Protein AF-A0A2V8WF03-F1 (afdb_monomer_lite)

Radius of gyration: 11.29 Å; chains: 1; bounding box: 30×20×25 Å

pLDDT: mean 96.08, std 4.49, range [75.94, 98.75]

Secondary structure (DSSP, 8-state):
-EEEEEE--SSS--EEEEEETTEEEEEEEHHHHH--TT--S--HHHHHHHHHHHT--GGG-SEE-

Structure (mmCIF, N/CA/C/O backbone):
data_AF-A0A2V8WF03-F1
#
_entry.id   AF-A0A2V8WF03-F1
#
loop_
_atom_site.group_PDB
_atom_site.id
_atom_site.type_symbol
_atom_site.label_atom_id
_atom_site.label_alt_id
_atom_site.label_comp_id
_atom_site.label_asym_id
_atom_site.label_entity_id
_atom_site.label_seq_id
_atom_site.pdbx_PDB_ins_code
_atom_site.Cartn_x
_atom_site.Cartn_y
_atom_site.Cartn_z
_atom_site.occupancy
_atom_site.B_iso_or_equiv
_atom_site.auth_seq_id
_atom_site.auth_comp_id
_atom_site.auth_asym_id
_atom_site.auth_atom_id
_atom_site.pdbx_PDB_model_num
ATOM 1 N N . MET A 1 1 ? -16.294 3.184 9.512 1.00 93.94 1 MET A N 1
ATOM 2 C CA . MET A 1 1 ? -15.908 3.753 8.213 1.00 93.94 1 MET A CA 1
ATOM 3 C C . MET A 1 1 ? -14.513 3.269 7.857 1.00 93.94 1 MET A C 1
ATOM 5 O O . MET A 1 1 ? -13.607 3.423 8.667 1.00 93.94 1 MET A O 1
ATOM 9 N N . ILE A 1 2 ? -14.342 2.628 6.705 1.00 98.06 2 ILE A N 1
ATOM 10 C CA . ILE A 1 2 ? -13.063 2.117 6.207 1.00 98.06 2 ILE A CA 1
ATOM 11 C C . ILE A 1 2 ? -12.707 2.864 4.922 1.00 98.06 2 ILE A C 1
ATOM 13 O O . ILE A 1 2 ? -13.424 2.754 3.928 1.00 98.06 2 ILE A O 1
ATOM 17 N N . THR A 1 3 ? -11.577 3.564 4.937 1.00 98.62 3 THR A N 1
ATOM 18 C CA . THR A 1 3 ? -11.090 4.371 3.810 1.00 98.62 3 THR A CA 1
ATOM 19 C C . THR A 1 3 ? -9.773 3.804 3.295 1.00 98.62 3 THR A C 1
ATOM 21 O O . THR A 1 3 ? -8.899 3.434 4.084 1.00 98.62 3 THR A O 1
ATOM 24 N N . LEU A 1 4 ? -9.625 3.736 1.972 1.00 98.62 4 LEU A N 1
ATOM 25 C CA . LEU A 1 4 ? -8.368 3.406 1.299 1.00 98.62 4 LEU A CA 1
ATOM 26 C C . LEU A 1 4 ? -7.779 4.681 0.683 1.00 98.62 4 LEU A C 1
ATOM 28 O O . LEU A 1 4 ? -8.358 5.223 -0.252 1.00 98.62 4 LEU A O 1
ATOM 32 N N . GLY A 1 5 ? -6.630 5.133 1.180 1.00 98.19 5 GLY A N 1
ATOM 33 C CA . GLY A 1 5 ? -5.896 6.253 0.591 1.00 98.19 5 GLY A CA 1
ATOM 34 C C . GLY A 1 5 ? -4.913 5.773 -0.474 1.00 98.19 5 GLY A C 1
ATOM 35 O O . GLY A 1 5 ? -4.215 4.774 -0.264 1.00 98.19 5 GLY A O 1
ATOM 36 N N . ILE A 1 6 ? -4.840 6.473 -1.605 1.00 97.75 6 ILE A N 1
ATOM 37 C CA . ILE A 1 6 ? -3.957 6.156 -2.730 1.00 97.75 6 ILE A CA 1
ATOM 38 C C . ILE A 1 6 ? -3.137 7.390 -3.109 1.00 97.75 6 ILE A C 1
ATOM 40 O O . ILE A 1 6 ? -3.665 8.411 -3.534 1.00 97.75 6 ILE A O 1
ATOM 44 N N . ASN A 1 7 ? -1.811 7.259 -3.066 1.00 95.81 7 ASN A N 1
ATOM 45 C CA . ASN A 1 7 ? -0.918 8.215 -3.708 1.00 95.81 7 ASN A CA 1
ATOM 46 C C . ASN A 1 7 ? -0.472 7.660 -5.059 1.00 95.81 7 ASN A C 1
ATOM 48 O O . ASN A 1 7 ? 0.214 6.637 -5.127 1.00 95.81 7 ASN A O 1
ATOM 52 N N . TYR A 1 8 ? -0.832 8.354 -6.135 1.00 93.50 8 TYR A N 1
ATOM 53 C CA . TYR A 1 8 ? -0.377 8.028 -7.479 1.00 93.50 8 TYR A CA 1
ATOM 54 C C . TYR A 1 8 ? -0.167 9.306 -8.294 1.00 93.50 8 TYR A C 1
ATOM 56 O O . TYR A 1 8 ? -1.097 9.858 -8.875 1.00 93.50 8 TYR A O 1
ATOM 64 N N . SER A 1 9 ? 1.081 9.772 -8.333 1.00 84.88 9 SER A N 1
ATOM 65 C CA . SER A 1 9 ? 1.478 11.014 -9.011 1.00 84.88 9 SER A CA 1
ATOM 66 C C . SER A 1 9 ? 2.024 10.800 -10.428 1.00 84.88 9 SER A C 1
ATOM 68 O O . SER A 1 9 ? 2.410 11.764 -11.081 1.00 84.88 9 SER A O 1
ATOM 70 N N . GLN A 1 10 ? 2.125 9.545 -10.889 1.00 79.88 10 GLN A N 1
ATOM 71 C CA . GLN A 1 10 ? 2.836 9.132 -12.114 1.00 79.88 10 GLN A CA 1
ATOM 72 C C . GLN A 1 10 ? 4.326 9.516 -12.178 1.00 79.88 10 GLN A C 1
ATOM 74 O O . GLN A 1 10 ? 4.981 9.210 -13.172 1.00 79.88 10 GLN A O 1
ATOM 79 N N . MET A 1 11 ? 4.871 10.165 -11.146 1.00 75.94 11 MET A N 1
ATOM 80 C CA . MET A 1 11 ? 6.247 10.660 -11.142 1.00 75.94 11 MET A CA 1
ATOM 81 C C . MET A 1 11 ? 7.148 9.903 -10.174 1.00 75.94 11 MET A C 1
ATOM 83 O O . MET A 1 11 ? 8.272 9.571 -10.542 1.00 75.94 11 MET A O 1
ATOM 87 N N . HIS A 1 12 ? 6.681 9.620 -8.957 1.00 82.62 12 HIS A N 1
ATOM 88 C CA . HIS A 1 12 ? 7.474 8.921 -7.940 1.00 82.62 12 HIS A CA 1
ATOM 89 C C . HIS A 1 12 ? 6.639 8.564 -6.705 1.00 82.62 12 HIS A C 1
ATOM 91 O O . HIS A 1 12 ? 5.651 9.238 -6.392 1.00 82.62 12 HIS A O 1
ATOM 97 N N . ASP A 1 13 ? 7.112 7.534 -5.998 1.00 86.06 13 ASP A N 1
ATOM 98 C CA . ASP A 1 13 ? 6.687 7.106 -4.661 1.00 86.06 13 ASP A CA 1
ATOM 99 C C . ASP A 1 13 ? 5.196 6.791 -4.538 1.00 86.06 13 ASP A C 1
ATOM 101 O O . ASP A 1 13 ? 4.521 7.194 -3.582 1.00 86.06 13 ASP A O 1
ATOM 105 N N . SER A 1 14 ? 4.671 6.032 -5.502 1.00 96.75 14 SER A N 1
ATOM 106 C CA . SER A 1 14 ? 3.311 5.517 -5.400 1.00 96.75 14 SER A CA 1
ATOM 107 C C . SER A 1 14 ? 3.141 4.708 -4.112 1.00 96.75 14 SER A C 1
ATOM 109 O O . SER A 1 14 ? 4.018 3.936 -3.713 1.00 96.75 14 SER A O 1
ATOM 111 N N . SER A 1 15 ? 2.012 4.881 -3.433 1.00 97.88 15 SER A N 1
ATOM 112 C CA . SER A 1 15 ? 1.773 4.264 -2.127 1.00 97.88 15 SER A CA 1
ATOM 113 C C . SER A 1 15 ? 0.285 4.105 -1.837 1.00 97.88 15 SER A C 1
ATOM 115 O O . SER A 1 15 ? -0.564 4.643 -2.550 1.00 97.88 15 SER A O 1
ATOM 117 N N . ALA A 1 16 ? -0.032 3.335 -0.798 1.00 98.50 16 ALA A N 1
ATOM 118 C CA . ALA A 1 16 ? -1.394 3.208 -0.300 1.00 98.50 16 ALA A CA 1
ATOM 119 C C . ALA A 1 16 ? -1.425 3.104 1.227 1.00 98.50 16 ALA A C 1
ATOM 121 O O . ALA A 1 16 ? -0.456 2.659 1.856 1.00 98.50 16 ALA A O 1
ATOM 122 N N . CYS A 1 17 ? -2.556 3.487 1.813 1.00 98.69 17 CYS A N 1
ATOM 123 C CA . CYS A 1 17 ? -2.857 3.292 3.224 1.00 98.69 17 CYS A CA 1
ATOM 124 C C . CYS A 1 17 ? -4.306 2.844 3.431 1.00 98.69 17 CYS A C 1
ATOM 126 O O . CYS A 1 17 ? -5.165 3.061 2.579 1.00 98.69 17 CYS A O 1
ATOM 128 N N . ILE A 1 18 ? -4.586 2.234 4.580 1.00 98.75 18 ILE A N 1
ATOM 129 C CA . ILE A 1 18 ? -5.942 1.898 5.011 1.00 98.75 18 ILE A CA 1
ATOM 130 C C . ILE A 1 18 ? -6.192 2.406 6.424 1.00 98.75 18 ILE A C 1
ATOM 132 O O . ILE A 1 18 ? -5.394 2.198 7.344 1.00 98.75 18 ILE A O 1
ATOM 136 N N . VAL A 1 19 ? -7.323 3.085 6.567 1.00 98.62 19 VAL A N 1
ATOM 137 C CA . VAL A 1 19 ? -7.764 3.761 7.785 1.00 98.62 19 VAL A CA 1
ATOM 138 C C . VAL A 1 19 ? -9.113 3.180 8.193 1.00 98.62 19 VAL A C 1
ATOM 140 O O . VAL A 1 19 ? -9.960 2.905 7.340 1.00 98.62 19 VAL A O 1
ATOM 143 N N . ARG A 1 20 ? -9.328 2.987 9.495 1.00 98.12 20 ARG A N 1
ATOM 144 C CA . ARG A 1 20 ? -10.619 2.581 10.058 1.00 98.12 20 ARG A CA 1
ATOM 145 C C . ARG A 1 20 ? -11.013 3.553 11.154 1.00 98.12 20 ARG A C 1
ATOM 147 O O . ARG A 1 20 ? -10.310 3.669 12.146 1.00 98.12 20 ARG A O 1
ATOM 154 N N . ASP A 1 21 ? -12.138 4.232 10.962 1.00 97.38 21 ASP A N 1
ATOM 155 C CA . ASP A 1 21 ? -12.702 5.180 11.928 1.00 97.38 21 ASP A CA 1
ATOM 156 C C . ASP A 1 21 ? -11.701 6.278 12.342 1.00 97.38 21 ASP A C 1
ATOM 158 O O . ASP A 1 21 ? -11.615 6.6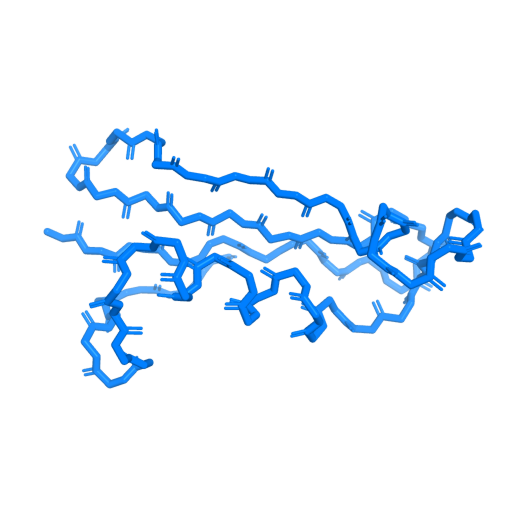62 13.502 1.00 97.38 21 ASP A O 1
ATOM 162 N N . GLY A 1 22 ? -10.925 6.771 11.368 1.00 95.81 22 GLY A N 1
ATOM 163 C CA . GLY A 1 22 ? -9.886 7.788 11.569 1.00 95.81 22 GLY A CA 1
ATOM 164 C C . GLY A 1 22 ? -8.527 7.242 12.023 1.00 95.81 22 GLY A C 1
ATOM 165 O O . GLY A 1 22 ? -7.539 7.966 11.949 1.00 95.81 22 GLY A O 1
ATOM 166 N N . GLU A 1 23 ? -8.443 5.969 12.412 1.00 98.00 23 GLU A N 1
ATOM 167 C CA . GLU A 1 23 ? -7.203 5.329 12.860 1.00 98.00 23 GLU A CA 1
ATOM 168 C C . GLU A 1 23 ? -6.453 4.671 11.699 1.00 98.00 23 GLU A C 1
ATOM 170 O O . GLU A 1 23 ? -7.009 3.856 10.951 1.00 98.00 23 GLU A O 1
ATOM 175 N N .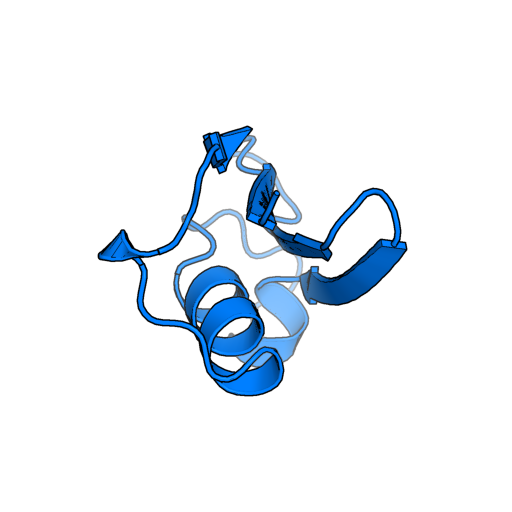 LEU A 1 24 ? -5.167 4.997 11.553 1.00 98.31 24 LEU A N 1
ATOM 176 C CA . LEU A 1 24 ? -4.302 4.370 10.558 1.00 98.31 24 LEU A CA 1
ATOM 177 C C . LEU A 1 24 ? -4.024 2.918 10.954 1.00 98.31 24 LEU A C 1
ATOM 179 O O . LEU A 1 24 ? -3.386 2.658 11.971 1.00 98.31 24 LEU A O 1
ATOM 183 N N . LEU A 1 25 ? -4.440 1.969 10.115 1.00 98.38 25 LEU A N 1
ATOM 184 C CA . LEU A 1 25 ? -4.147 0.553 10.341 1.00 98.38 25 LEU A CA 1
ATOM 185 C C . LEU A 1 25 ? -2.840 0.137 9.665 1.00 98.38 25 LEU A C 1
ATOM 187 O O . LEU A 1 25 ? -2.030 -0.565 10.264 1.00 98.38 25 LEU A O 1
ATOM 191 N N . PHE A 1 26 ? -2.643 0.547 8.409 1.00 98.69 26 PHE A N 1
ATOM 192 C CA . PHE A 1 26 ? -1.475 0.165 7.618 1.00 98.69 26 PHE A CA 1
ATOM 193 C C . PHE A 1 26 ? -1.190 1.183 6.515 1.00 98.69 26 PHE A C 1
ATOM 195 O O . PHE A 1 26 ? -2.113 1.758 5.939 1.00 98.69 26 PHE A O 1
ATOM 202 N N . ALA A 1 27 ? 0.089 1.381 6.202 1.00 98.50 27 ALA A N 1
ATOM 203 C CA . ALA A 1 27 ? 0.547 2.190 5.081 1.00 98.50 27 ALA A CA 1
ATOM 204 C C . ALA A 1 27 ? 1.848 1.616 4.527 1.00 98.50 27 ALA A C 1
ATOM 206 O O . ALA A 1 27 ? 2.730 1.205 5.284 1.00 98.50 27 ALA A O 1
ATOM 207 N N . VAL A 1 28 ? 1.985 1.609 3.204 1.00 98.38 28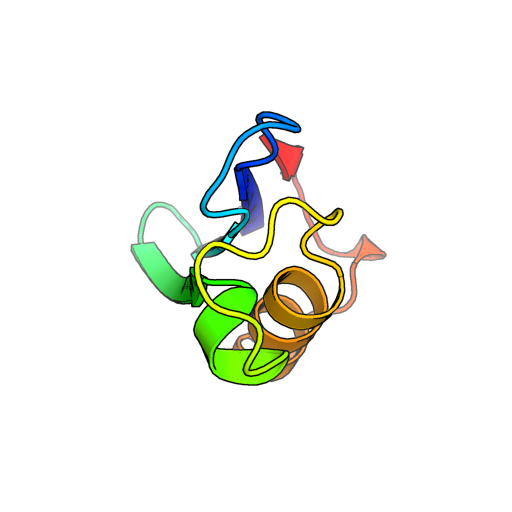 VAL A N 1
ATOM 208 C CA . VAL A 1 28 ? 3.199 1.119 2.552 1.00 98.38 28 VAL A CA 1
ATOM 209 C C . VAL A 1 28 ? 3.414 1.802 1.205 1.00 98.38 28 VAL A C 1
ATOM 211 O O . VAL A 1 28 ? 2.470 2.070 0.462 1.00 98.38 28 VAL A O 1
ATOM 214 N N . ALA A 1 29 ? 4.678 2.075 0.885 1.00 97.69 29 ALA A N 1
ATOM 215 C CA . ALA A 1 29 ? 5.080 2.515 -0.445 1.00 97.69 29 ALA A CA 1
ATOM 216 C C . ALA A 1 29 ? 5.268 1.314 -1.378 1.00 97.69 29 ALA A C 1
ATOM 218 O O . ALA A 1 29 ? 5.815 0.287 -0.968 1.00 97.69 29 ALA A O 1
ATOM 219 N N . GLU A 1 30 ? 4.866 1.463 -2.640 1.00 97.69 30 GLU A N 1
ATOM 220 C CA . GLU A 1 30 ? 4.953 0.415 -3.661 1.00 97.69 30 GLU A CA 1
ATOM 221 C C . GLU A 1 30 ? 6.395 -0.087 -3.811 1.00 97.69 30 GLU A C 1
ATOM 223 O O . GLU A 1 30 ? 6.620 -1.296 -3.812 1.00 97.69 30 GLU A O 1
ATOM 228 N N . GLU A 1 31 ? 7.384 0.817 -3.787 1.00 97.00 31 GLU A N 1
ATOM 229 C CA . GLU A 1 31 ? 8.812 0.480 -3.899 1.00 97.00 31 GLU A CA 1
ATOM 230 C C . GLU A 1 31 ? 9.315 -0.506 -2.831 1.00 97.00 31 GLU A C 1
ATOM 232 O O . GLU A 1 31 ? 10.269 -1.255 -3.059 1.00 97.00 31 GLU A O 1
ATOM 237 N N . ARG A 1 32 ? 8.676 -0.547 -1.651 1.00 97.31 32 ARG A N 1
ATOM 238 C CA . ARG A 1 32 ? 9.047 -1.490 -0.584 1.00 97.31 32 ARG A CA 1
ATOM 239 C C . ARG A 1 32 ? 8.688 -2.923 -0.955 1.00 97.31 32 ARG A C 1
ATOM 241 O O . ARG A 1 32 ? 9.376 -3.842 -0.509 1.00 97.31 32 ARG A O 1
ATOM 248 N N . ILE A 1 33 ? 7.660 -3.092 -1.784 1.00 97.62 33 ILE A N 1
ATOM 249 C CA . ILE A 1 33 ? 7.155 -4.387 -2.234 1.00 97.62 33 ILE A CA 1
ATOM 250 C C . ILE A 1 33 ? 7.710 -4.730 -3.620 1.00 97.62 33 ILE A C 1
ATOM 252 O O . ILE A 1 33 ? 8.218 -5.832 -3.807 1.00 97.62 33 ILE A O 1
ATOM 256 N N . SER A 1 34 ? 7.673 -3.796 -4.574 1.00 96.44 34 SER A N 1
ATOM 257 C CA . SER A 1 34 ? 8.163 -4.014 -5.942 1.00 96.44 34 SER A CA 1
ATOM 258 C C . SER A 1 34 ? 9.686 -4.074 -6.036 1.00 96.44 34 SER A C 1
ATOM 260 O O . SER A 1 34 ? 10.220 -4.648 -6.982 1.00 96.44 34 SER A O 1
ATOM 262 N N . ARG A 1 35 ? 10.393 -3.504 -5.046 1.00 96.56 35 ARG A N 1
ATOM 263 C CA . ARG A 1 35 ? 11.861 -3.385 -5.002 1.00 96.56 35 ARG A CA 1
ATOM 264 C C . ARG A 1 35 ? 12.442 -2.530 -6.134 1.00 96.56 35 ARG A C 1
ATOM 266 O O . ARG A 1 35 ? 13.654 -2.545 -6.345 1.00 96.56 35 ARG A O 1
ATOM 273 N N . LEU A 1 36 ? 11.601 -1.753 -6.814 1.00 94.81 36 LEU A N 1
ATOM 274 C CA . LEU A 1 36 ? 11.998 -0.726 -7.767 1.00 94.81 36 LEU A CA 1
ATOM 275 C C . LEU A 1 36 ? 12.041 0.610 -7.030 1.00 94.81 36 LEU A C 1
ATOM 277 O O . LEU A 1 36 ? 11.030 1.065 -6.509 1.00 94.81 36 LEU A O 1
ATOM 281 N N . LYS A 1 37 ? 13.221 1.224 -6.935 1.00 94.44 37 LYS A N 1
ATOM 282 C CA . LYS A 1 37 ? 13.378 2.501 -6.229 1.00 94.44 37 LYS A CA 1
ATOM 283 C C . LYS A 1 37 ? 12.574 3.596 -6.934 1.00 94.44 37 LYS A C 1
ATOM 285 O O . LYS A 1 37 ? 12.713 3.749 -8.146 1.00 94.44 37 LYS A O 1
ATOM 290 N N . HIS A 1 38 ? 11.804 4.360 -6.163 1.00 91.75 38 HIS A N 1
ATOM 291 C CA . HIS A 1 38 ? 10.878 5.383 -6.651 1.00 91.75 38 HIS A CA 1
ATOM 292 C C . HIS A 1 38 ? 9.859 4.833 -7.651 1.00 91.75 38 HIS A C 1
ATOM 294 O O . HIS A 1 38 ? 9.590 5.460 -8.677 1.00 91.75 38 HIS A O 1
ATOM 300 N N . ASP A 1 39 ? 9.323 3.641 -7.376 1.00 94.44 39 ASP A N 1
ATOM 301 C CA . ASP A 1 39 ? 8.312 3.035 -8.234 1.00 94.44 39 ASP A CA 1
ATOM 302 C C . ASP A 1 39 ? 7.140 4.006 -8.455 1.00 94.44 39 ASP A C 1
ATOM 304 O O . ASP A 1 39 ? 6.380 4.331 -7.539 1.00 94.44 39 ASP A O 1
ATOM 308 N N . ALA A 1 40 ? 7.042 4.492 -9.691 1.00 94.44 40 ALA A N 1
ATOM 309 C CA . ALA A 1 40 ? 6.011 5.410 -10.153 1.00 94.44 40 ALA A CA 1
ATOM 310 C C . ALA A 1 40 ? 4.816 4.667 -10.767 1.00 94.44 40 ALA A C 1
ATOM 312 O O . ALA A 1 40 ? 3.894 5.299 -11.282 1.00 94.44 40 ALA A O 1
ATOM 313 N N . GLY A 1 41 ? 4.822 3.329 -10.759 1.00 94.62 41 GLY A N 1
ATOM 314 C CA . GLY A 1 41 ? 3.700 2.508 -11.193 1.00 94.62 41 GLY A CA 1
ATOM 315 C C . GLY A 1 41 ? 2.470 2.702 -10.307 1.00 94.62 41 GLY A C 1
ATOM 316 O O . GLY A 1 41 ? 2.557 3.191 -9.185 1.00 94.62 41 GLY A O 1
ATOM 317 N N . PHE A 1 42 ? 1.287 2.336 -10.803 1.00 96.75 42 PHE A N 1
ATOM 318 C CA . PHE A 1 42 ? 0.078 2.357 -9.972 1.00 96.75 42 PHE A CA 1
ATOM 319 C C . PHE A 1 42 ? 0.268 1.419 -8.758 1.00 96.75 42 PHE A C 1
ATOM 321 O O . PHE A 1 42 ? 0.707 0.287 -8.984 1.00 96.75 42 PHE A O 1
ATOM 328 N N . PRO A 1 43 ? -0.062 1.830 -7.512 1.00 97.25 43 PRO A N 1
ATOM 329 C CA . PRO A 1 43 ? 0.341 1.138 -6.279 1.00 97.25 43 PRO A CA 1
ATOM 330 C C . PRO A 1 43 ? -0.471 -0.142 -5.998 1.00 97.25 43 PRO A C 1
ATOM 332 O O . PRO A 1 43 ? -1.142 -0.292 -4.977 1.00 97.25 43 PRO A O 1
ATOM 335 N N . ARG A 1 44 ? -0.464 -1.090 -6.943 1.00 97.56 44 ARG A N 1
ATOM 336 C CA . ARG A 1 44 ? -1.274 -2.318 -6.907 1.00 97.56 44 ARG A CA 1
ATOM 337 C C . ARG A 1 44 ? -0.881 -3.217 -5.748 1.00 97.56 44 ARG A C 1
ATOM 339 O O . ARG A 1 44 ? -1.758 -3.837 -5.144 1.00 97.56 44 ARG A O 1
ATOM 346 N N . ASN A 1 45 ? 0.416 -3.340 -5.473 1.00 98.06 45 ASN A N 1
ATOM 347 C CA . ASN A 1 45 ? 0.880 -4.215 -4.409 1.00 98.06 45 ASN A CA 1
ATOM 348 C C . ASN A 1 45 ? 0.665 -3.566 -3.044 1.00 98.06 45 ASN A C 1
ATOM 350 O O . ASN A 1 45 ? 0.248 -4.261 -2.121 1.00 98.06 45 ASN A O 1
ATOM 354 N N . ALA A 1 46 ? 0.845 -2.250 -2.930 1.00 98.44 46 ALA A N 1
ATOM 355 C CA . ALA A 1 46 ? 0.543 -1.508 -1.714 1.00 98.44 46 ALA A CA 1
ATOM 356 C C . ALA A 1 46 ? -0.951 -1.562 -1.360 1.00 98.44 46 ALA A C 1
ATOM 358 O O . ALA A 1 46 ? -1.291 -1.851 -0.213 1.00 98.44 46 ALA A O 1
ATOM 359 N N . ILE A 1 47 ? -1.849 -1.376 -2.339 1.00 98.56 47 ILE A N 1
ATOM 360 C CA . ILE A 1 47 ? -3.302 -1.522 -2.136 1.00 98.56 47 ILE A CA 1
ATOM 361 C C . ILE A 1 47 ? -3.634 -2.931 -1.638 1.00 98.56 47 ILE A C 1
ATOM 363 O O . ILE A 1 47 ? -4.376 -3.088 -0.668 1.00 98.56 47 ILE A O 1
ATOM 367 N N . ARG A 1 48 ? -3.065 -3.965 -2.273 1.00 98.56 48 ARG A N 1
ATOM 368 C CA . ARG A 1 48 ? -3.285 -5.357 -1.860 1.00 98.56 48 ARG A CA 1
ATOM 369 C C . ARG A 1 48 ? -2.800 -5.596 -0.431 1.00 98.56 48 ARG A C 1
ATOM 371 O O . ARG A 1 48 ? -3.559 -6.118 0.373 1.00 98.56 48 ARG A O 1
ATOM 378 N N . ALA A 1 49 ? -1.596 -5.133 -0.099 1.00 98.62 49 ALA A N 1
ATOM 379 C CA . ALA A 1 49 ? -1.037 -5.257 1.243 1.00 98.62 49 ALA A CA 1
ATOM 380 C C . ALA A 1 49 ? -1.905 -4.562 2.306 1.00 98.62 49 ALA A C 1
ATOM 382 O O . ALA A 1 49 ? -2.095 -5.112 3.387 1.00 98.62 49 ALA A O 1
ATOM 383 N N . CYS A 1 50 ? -2.484 -3.397 1.995 1.00 98.69 50 CYS A N 1
ATOM 384 C CA . CYS A 1 50 ? -3.425 -2.715 2.884 1.00 98.69 50 CYS A CA 1
ATOM 385 C C . CYS A 1 50 ? -4.684 -3.555 3.149 1.00 98.69 50 CYS A C 1
ATOM 387 O O . CYS A 1 50 ? -5.073 -3.751 4.301 1.00 98.69 50 CYS A O 1
ATOM 389 N N . LEU A 1 51 ? -5.315 -4.070 2.090 1.00 98.56 51 LEU A N 1
ATOM 390 C CA . LEU A 1 51 ? -6.519 -4.898 2.202 1.00 98.56 51 LEU A CA 1
ATOM 391 C C . LEU A 1 51 ? -6.252 -6.205 2.960 1.00 98.56 51 LEU A C 1
ATOM 393 O O . LEU A 1 51 ? -7.039 -6.573 3.836 1.00 98.56 51 LEU A O 1
ATOM 397 N N . ASP A 1 52 ? -5.126 -6.858 2.665 1.00 98.56 52 ASP A N 1
ATOM 398 C CA . ASP A 1 52 ? -4.700 -8.096 3.317 1.00 98.56 52 ASP A CA 1
ATOM 399 C C . ASP A 1 52 ? -4.423 -7.863 4.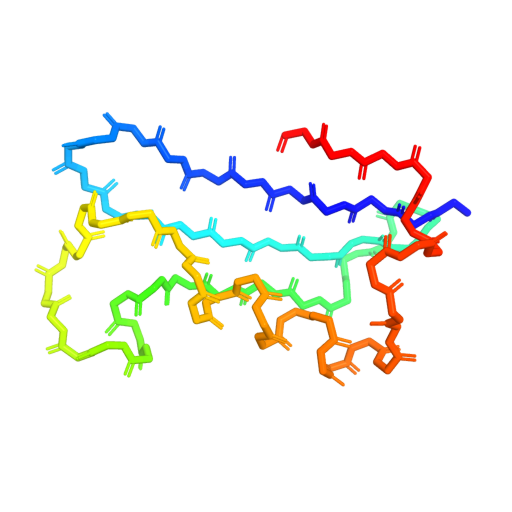811 1.00 98.56 52 ASP A C 1
ATOM 401 O O . ASP A 1 52 ? -4.933 -8.606 5.649 1.00 98.56 52 ASP A O 1
ATOM 405 N N . PHE A 1 53 ? -3.695 -6.794 5.168 1.00 98.50 53 PHE A N 1
ATOM 406 C CA . PHE A 1 53 ? -3.400 -6.457 6.566 1.00 98.50 53 PHE A CA 1
ATOM 407 C C . PHE A 1 53 ? -4.672 -6.177 7.373 1.00 98.50 53 PHE A C 1
ATOM 409 O O . PHE A 1 53 ? -4.822 -6.653 8.498 1.00 98.50 53 PHE A O 1
ATOM 416 N N . ALA A 1 54 ? -5.616 -5.427 6.800 1.00 97.75 54 ALA A N 1
ATOM 417 C CA . ALA A 1 54 ? -6.879 -5.123 7.466 1.00 97.75 54 ALA A CA 1
ATOM 418 C C . ALA A 1 54 ? -7.868 -6.306 7.474 1.00 97.75 54 ALA A C 1
ATOM 420 O O . ALA A 1 54 ? -8.892 -6.227 8.163 1.00 97.75 54 ALA A O 1
ATOM 421 N N . ASN A 1 55 ? -7.581 -7.373 6.714 1.00 97.94 55 ASN A N 1
ATOM 422 C CA . ASN A 1 55 ? -8.478 -8.490 6.416 1.00 97.94 55 ASN A CA 1
ATOM 423 C C . ASN A 1 55 ? -9.838 -8.013 5.866 1.00 97.94 55 ASN A C 1
ATOM 425 O O . ASN A 1 55 ? -10.912 -8.390 6.345 1.00 97.94 55 ASN A O 1
ATOM 429 N N . VAL A 1 56 ? -9.789 -7.113 4.880 1.00 97.31 56 VAL A N 1
ATOM 430 C CA . VAL A 1 56 ? -10.961 -6.452 4.291 1.00 97.31 56 VAL A CA 1
ATOM 431 C C . VAL A 1 56 ? -11.007 -6.711 2.788 1.00 97.31 56 VAL A C 1
ATOM 433 O O . VAL A 1 56 ? -10.015 -6.581 2.082 1.00 97.31 56 VAL A O 1
ATOM 436 N N . ARG A 1 57 ? -12.195 -7.033 2.267 1.00 97.38 57 ARG A N 1
ATOM 437 C CA . ARG A 1 57 ? -12.437 -7.080 0.818 1.00 97.38 57 ARG A CA 1
ATOM 438 C C . ARG A 1 57 ? -12.767 -5.686 0.291 1.00 97.38 57 ARG A C 1
ATOM 440 O O . ARG A 1 57 ? -13.484 -4.951 0.961 1.00 97.38 57 ARG A O 1
ATOM 447 N N . ALA A 1 58 ? -12.353 -5.362 -0.933 1.00 96.38 58 ALA A N 1
ATOM 448 C CA . ALA A 1 58 ? -12.563 -4.038 -1.533 1.00 96.38 58 ALA A CA 1
ATOM 449 C C . ALA A 1 58 ? -14.032 -3.556 -1.517 1.00 96.38 58 ALA A C 1
ATOM 451 O O . ALA A 1 58 ? -14.283 -2.370 -1.360 1.00 96.38 58 ALA A O 1
ATOM 452 N N . GLN A 1 59 ? -15.015 -4.464 -1.594 1.00 97.31 59 GLN A N 1
ATOM 453 C CA . GLN A 1 59 ? -16.449 -4.126 -1.529 1.00 97.31 59 GLN A CA 1
ATOM 454 C C . GLN A 1 59 ? -16.913 -3.603 -0.157 1.00 97.31 59 GLN A C 1
ATOM 456 O O . GLN A 1 59 ? -18.073 -3.242 0.001 1.00 97.31 59 GLN A O 1
ATOM 461 N N . ARG A 1 60 ? -16.049 -3.654 0.859 1.00 97.69 60 ARG A N 1
ATOM 462 C CA . ARG A 1 60 ? -16.317 -3.175 2.220 1.00 97.69 60 ARG A CA 1
ATOM 463 C C . ARG A 1 60 ? -15.656 -1.827 2.507 1.00 97.69 60 ARG A C 1
ATOM 465 O O . ARG A 1 60 ? -15.737 -1.378 3.644 1.00 97.69 60 ARG A O 1
ATOM 472 N N . LEU A 1 61 ? -14.972 -1.243 1.524 1.00 97.88 61 LEU A N 1
ATOM 473 C CA . LEU A 1 61 ? -14.477 0.123 1.618 1.00 97.88 61 LEU A CA 1
ATOM 474 C C . LEU A 1 61 ? -15.660 1.081 1.503 1.00 97.88 61 LEU A C 1
ATOM 476 O O . LEU A 1 61 ? -16.503 0.919 0.622 1.00 97.88 61 LEU A O 1
ATOM 480 N N . ASP A 1 62 ? -15.694 2.066 2.387 1.00 98.31 62 ASP A N 1
ATOM 481 C CA . ASP A 1 62 ? -16.682 3.140 2.359 1.00 98.31 62 ASP A CA 1
ATOM 482 C C . ASP A 1 62 ? -16.209 4.291 1.451 1.00 98.31 62 ASP A C 1
ATOM 484 O O . ASP A 1 62 ? -17.025 4.977 0.842 1.00 98.31 62 ASP A O 1
ATOM 488 N N . GLU A 1 63 ? -14.890 4.477 1.322 1.00 97.81 63 GLU A N 1
ATOM 489 C CA . GLU A 1 63 ? -14.277 5.563 0.553 1.00 97.81 63 GLU A CA 1
ATOM 490 C C . GLU A 1 63 ? -12.912 5.156 -0.031 1.00 97.81 63 GLU A C 1
ATOM 492 O O . GLU A 1 63 ? -12.176 4.350 0.552 1.00 97.81 63 GLU A O 1
ATOM 497 N N . VAL A 1 64 ? -12.567 5.752 -1.177 1.00 97.69 64 VAL A N 1
ATOM 498 C CA . VAL A 1 64 ? -11.214 5.763 -1.746 1.00 97.69 64 VAL A CA 1
ATOM 499 C C . VAL A 1 64 ? -10.825 7.216 -2.007 1.00 97.69 64 VAL A C 1
ATO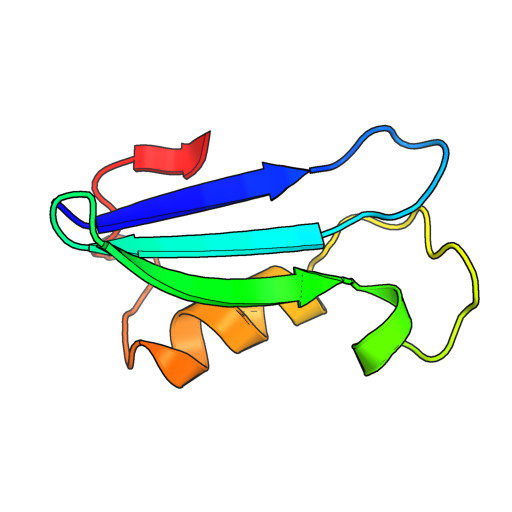M 501 O O . VAL A 1 64 ? -11.585 7.915 -2.681 1.00 97.69 64 VAL A O 1
ATOM 504 N N . CYS A 1 65 ? -9.677 7.658 -1.492 1.00 94.12 65 CYS A N 1
ATOM 505 C CA . CYS A 1 65 ? -9.205 9.041 -1.603 1.00 94.12 65 CYS A CA 1
ATOM 506 C C . CYS A 1 65 ? -7.757 9.154 -2.084 1.00 94.12 65 CYS A C 1
ATOM 508 O O . CYS A 1 65 ? -6.993 8.171 -1.938 1.00 94.12 65 CYS A O 1
#

Sequence (65 aa):
MITLGINYSQMHDSSACIVRDGELLFAVAEERISRLKHDAGFPRNAIRACLDFANVRAQRLDEVC

Fol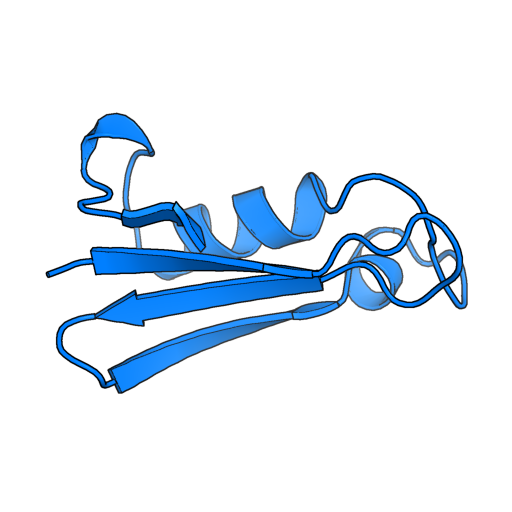dseek 3Di:
DKEKEWDAPLFFFTWIWIADPNHTQDIDTQCVVVVDHRPNDGSVVRSVVRCVSVVHDPVPHPYYD